Protein AF-A0A183VEW3-F1 (afdb_monomer)

InterPro domains:
  IPR001752 Kinesin motor domain [PF00225] (23-116)
  IPR001752 Kinesin motor domain [PS50067] (17-117)
  IPR001752 Kinesin motor domain [SM00129] (15-117)
  IPR027417 P-loop containing nucleoside triphosphate hydrolase [SSF52540] (13-116)
  IPR027640 Ki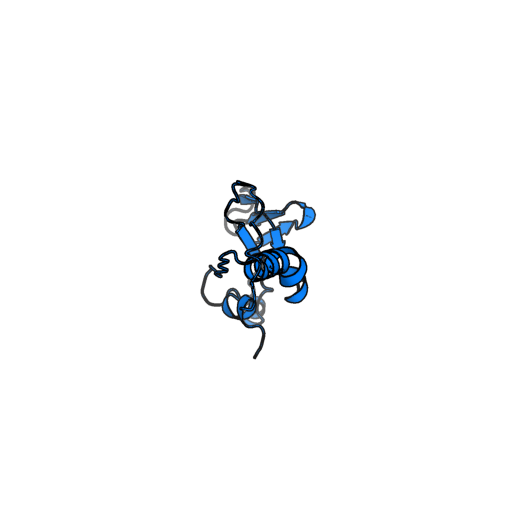nesin-like protein [PTHR47969] (13-116)
  IPR036961 Kinesin motor domain superfamily [G3DSA:3.40.850.10] (15-117)

Mean predicted aligned error: 7.25 Å

Structure (mmCIF, N/CA/C/O backbone):
data_AF-A0A183VEW3-F1
#
_entry.id   AF-A0A183VEW3-F1
#
loop_
_atom_site.group_PDB
_atom_site.id
_atom_site.type_symbol
_atom_site.label_atom_id
_atom_site.label_alt_id
_atom_site.label_comp_id
_atom_site.label_asym_id
_atom_site.label_entity_id
_atom_site.label_seq_id
_atom_site.pdbx_PDB_ins_code
_atom_site.Cartn_x
_atom_site.Cartn_y
_atom_site.Cartn_z
_atom_site.occupancy
_atom_site.B_iso_or_equiv
_atom_site.auth_seq_id
_atom_site.auth_comp_id
_atom_site.auth_asym_id
_atom_site.auth_atom_id
_atom_site.pdbx_PDB_model_num
ATOM 1 N N . MET A 1 1 ? 33.260 -0.569 -40.587 1.00 38.44 1 MET A N 1
ATOM 2 C CA . MET A 1 1 ? 32.282 0.394 -40.037 1.00 38.44 1 MET A CA 1
ATOM 3 C C . MET A 1 1 ? 30.983 -0.346 -39.791 1.00 38.44 1 MET A C 1
ATOM 5 O O . MET A 1 1 ? 30.262 -0.616 -40.739 1.00 38.44 1 MET A O 1
ATOM 9 N N . VAL A 1 2 ? 30.715 -0.744 -38.550 1.00 34.16 2 VAL A N 1
ATOM 10 C CA . VAL A 1 2 ? 29.377 -1.214 -38.170 1.00 34.16 2 VAL A CA 1
ATOM 11 C C . VAL A 1 2 ? 28.533 0.031 -37.930 1.00 34.16 2 VAL A C 1
ATOM 13 O O . VAL A 1 2 ? 28.765 0.765 -36.974 1.00 34.16 2 VAL A O 1
ATOM 16 N N . SER A 1 3 ? 27.626 0.315 -38.862 1.00 34.22 3 SER A N 1
ATOM 17 C CA . SER A 1 3 ? 26.633 1.374 -38.715 1.00 34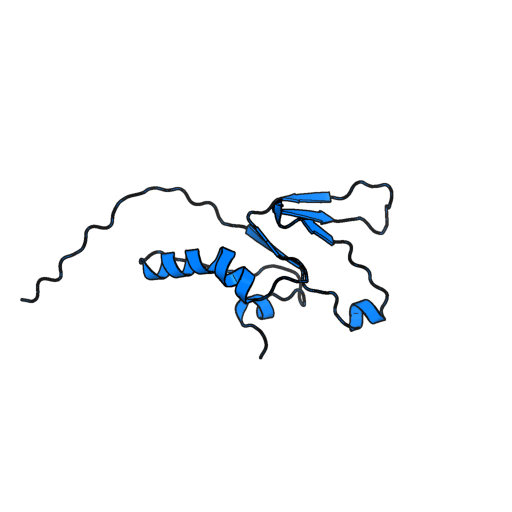.22 3 SER A CA 1
ATOM 18 C C . SER A 1 3 ? 25.605 0.904 -37.688 1.00 34.22 3 SER A C 1
ATOM 20 O O . SER A 1 3 ? 24.783 0.036 -37.977 1.00 34.22 3 SER A O 1
ATOM 22 N N . ALA A 1 4 ? 25.692 1.422 -36.464 1.00 38.06 4 ALA A N 1
ATOM 23 C CA . ALA A 1 4 ? 24.612 1.304 -35.501 1.00 38.06 4 ALA A CA 1
ATOM 24 C C . ALA A 1 4 ? 23.510 2.268 -35.949 1.00 38.06 4 ALA A C 1
ATOM 26 O O . ALA A 1 4 ? 23.664 3.486 -35.865 1.00 38.06 4 ALA A O 1
ATOM 27 N N . ALA A 1 5 ? 22.414 1.724 -36.473 1.00 43.94 5 ALA A N 1
ATOM 28 C CA . ALA A 1 5 ? 21.222 2.507 -36.740 1.00 43.94 5 ALA A CA 1
ATOM 29 C C . ALA A 1 5 ? 20.727 3.091 -35.410 1.00 43.94 5 ALA A C 1
ATOM 31 O O . ALA A 1 5 ? 20.207 2.371 -34.556 1.00 43.94 5 ALA A O 1
ATOM 32 N N . ILE A 1 6 ? 20.900 4.401 -35.230 1.00 51.06 6 ILE A N 1
ATOM 33 C CA . ILE A 1 6 ? 20.203 5.161 -34.197 1.00 51.06 6 ILE A CA 1
ATOM 34 C C . ILE A 1 6 ? 18.720 5.067 -34.561 1.00 51.06 6 ILE A C 1
ATOM 36 O O . ILE A 1 6 ? 18.244 5.761 -35.459 1.00 51.06 6 ILE A O 1
ATOM 40 N N . ARG A 1 7 ? 17.990 4.151 -33.915 1.00 47.19 7 ARG A N 1
ATOM 41 C CA . ARG A 1 7 ? 16.528 4.140 -33.976 1.00 47.19 7 ARG A CA 1
ATOM 42 C C . ARG A 1 7 ? 16.052 5.485 -33.437 1.00 47.19 7 ARG A C 1
ATOM 44 O O . ARG A 1 7 ? 16.287 5.806 -32.274 1.00 47.19 7 ARG A O 1
ATOM 51 N N . ALA A 1 8 ? 15.399 6.267 -34.290 1.00 50.91 8 ALA A N 1
ATOM 52 C CA . ALA A 1 8 ? 14.647 7.433 -33.862 1.00 50.91 8 ALA A CA 1
ATOM 53 C C . ALA A 1 8 ? 13.650 7.002 -32.770 1.00 50.91 8 ALA A C 1
ATOM 55 O O . ALA A 1 8 ? 12.875 6.067 -32.981 1.00 50.91 8 ALA A O 1
ATOM 56 N N . ARG A 1 9 ? 13.700 7.646 -31.595 1.00 55.78 9 ARG A N 1
ATOM 57 C CA . ARG A 1 9 ? 12.692 7.451 -30.541 1.00 55.78 9 ARG A CA 1
ATOM 58 C C . ARG A 1 9 ? 11.371 8.059 -31.021 1.00 55.78 9 ARG A C 1
ATOM 60 O O . ARG A 1 9 ? 11.376 9.238 -31.376 1.00 55.78 9 ARG A O 1
ATOM 67 N N . PRO A 1 10 ? 10.251 7.318 -31.022 1.00 50.72 10 PRO A N 1
ATOM 68 C CA . PRO A 1 10 ? 8.949 7.918 -31.254 1.00 50.72 10 PRO A CA 1
ATOM 69 C C . PRO A 1 10 ? 8.614 8.904 -30.131 1.00 50.72 10 PRO A C 1
ATOM 71 O O . PRO A 1 10 ? 8.829 8.634 -28.951 1.00 50.72 10 PRO A O 1
ATOM 74 N N . THR A 1 11 ? 8.088 10.051 -30.537 1.00 65.06 11 THR A N 1
ATOM 75 C CA . THR A 1 11 ? 7.569 11.145 -29.720 1.00 65.06 11 THR A CA 1
ATOM 76 C C . THR A 1 11 ? 6.158 10.838 -29.219 1.00 65.06 11 THR A C 1
ATOM 78 O O . THR A 1 11 ? 5.250 10.680 -30.032 1.00 65.06 11 THR A O 1
ATOM 81 N N . ALA A 1 12 ? 5.948 10.866 -27.905 1.00 50.31 12 ALA A N 1
ATOM 82 C CA . ALA A 1 12 ? 4.649 11.146 -27.299 1.00 50.31 12 ALA A CA 1
ATOM 83 C C . ALA A 1 12 ? 4.902 11.917 -26.001 1.00 50.31 12 ALA A C 1
ATOM 85 O O . ALA A 1 12 ? 5.452 11.378 -25.046 1.00 50.31 12 ALA A O 1
ATOM 86 N N . ASN A 1 13 ? 4.545 13.200 -25.985 1.00 51.59 13 ASN A N 1
ATOM 87 C CA . ASN A 1 13 ? 4.587 14.025 -24.782 1.00 51.59 13 ASN A CA 1
ATOM 88 C C . ASN A 1 13 ? 3.335 13.692 -23.953 1.00 51.59 13 ASN A C 1
ATOM 90 O O . ASN A 1 13 ? 2.393 14.478 -23.880 1.00 51.59 13 ASN A O 1
ATOM 94 N N . ASN A 1 14 ? 3.272 12.459 -23.452 1.00 62.12 14 ASN A N 1
ATOM 95 C CA . ASN A 1 14 ? 2.203 12.013 -22.576 1.00 62.12 14 ASN A CA 1
ATOM 96 C C . ASN A 1 14 ? 2.598 12.461 -21.168 1.00 62.12 14 ASN A C 1
ATOM 98 O O . ASN A 1 14 ? 3.527 11.913 -20.581 1.00 62.12 14 ASN A O 1
ATOM 102 N N . SER A 1 15 ? 1.977 13.527 -20.670 1.00 66.62 15 SER A N 1
ATOM 103 C CA . SER A 1 15 ? 2.222 13.991 -19.305 1.00 66.62 15 SER A CA 1
ATOM 104 C C . SER A 1 15 ? 1.724 12.928 -18.328 1.00 66.62 15 SER A C 1
ATOM 106 O O . SER A 1 15 ? 0.520 12.788 -18.127 1.00 66.62 15 SER A O 1
ATOM 108 N N . GLU A 1 16 ? 2.645 12.169 -17.744 1.00 77.75 16 GLU A N 1
ATOM 109 C CA . GLU A 1 16 ? 2.338 11.194 -16.700 1.00 77.75 16 GLU A CA 1
ATOM 110 C C . GLU A 1 16 ? 2.361 11.871 -15.327 1.00 77.75 16 GLU A C 1
ATOM 112 O O . GLU A 1 16 ? 3.299 12.591 -14.973 1.00 77.75 16 GLU A O 1
ATOM 117 N N . CYS A 1 17 ? 1.307 11.645 -14.545 1.00 87.38 17 CYS A N 1
ATOM 118 C CA . CYS A 1 17 ? 1.276 12.013 -13.136 1.00 87.38 17 CYS A CA 1
ATOM 119 C C . CYS A 1 17 ? 1.997 10.946 -12.305 1.00 87.38 17 CYS A C 1
ATOM 121 O O . CYS A 1 17 ? 2.057 9.775 -12.678 1.00 87.38 17 CYS A O 1
ATOM 123 N N . VAL A 1 18 ? 2.506 11.341 -11.136 1.00 93.50 18 VAL A N 1
ATOM 124 C CA . VAL A 1 18 ? 2.997 10.381 -10.141 1.00 93.50 18 VAL A CA 1
ATOM 125 C C . VAL A 1 18 ? 1.841 9.465 -9.736 1.00 93.50 18 VAL A C 1
ATOM 127 O O . VAL A 1 18 ? 0.850 9.955 -9.200 1.00 93.50 18 VAL A O 1
ATOM 130 N N . LYS A 1 19 ? 1.988 8.154 -9.964 1.00 95.12 19 LYS A N 1
ATOM 131 C CA . LYS A 1 19 ? 1.041 7.146 -9.474 1.00 95.12 19 LYS A CA 1
ATOM 132 C C . LYS A 1 19 ? 1.225 6.955 -7.967 1.00 95.12 19 LYS A C 1
ATOM 134 O O . LYS A 1 19 ? 2.336 6.690 -7.499 1.00 95.12 19 LYS A O 1
ATOM 139 N N . VAL A 1 20 ? 0.143 7.065 -7.208 1.00 97.31 20 VAL A N 1
ATOM 140 C CA . VAL A 1 20 ? 0.093 6.856 -5.761 1.00 97.31 20 VAL A CA 1
ATOM 141 C C . VAL A 1 20 ? -0.753 5.626 -5.476 1.00 97.31 20 VAL A C 1
ATOM 143 O O . VAL A 1 20 ? -1.953 5.604 -5.738 1.00 97.31 20 VAL A O 1
ATOM 146 N N . ILE A 1 21 ? -0.121 4.616 -4.883 1.00 97.56 21 ILE A N 1
ATOM 147 C CA . ILE A 1 21 ? -0.794 3.396 -4.441 1.00 97.56 21 ILE A CA 1
ATOM 148 C C . ILE A 1 21 ? -0.789 3.276 -2.921 1.00 97.56 21 ILE A C 1
ATOM 150 O O . ILE A 1 21 ? 0.132 3.751 -2.248 1.00 97.56 21 ILE A O 1
ATOM 154 N N . VAL A 1 22 ? -1.789 2.588 -2.372 1.00 98.44 22 VAL A N 1
ATOM 155 C CA . VAL A 1 22 ? -1.846 2.269 -0.938 1.00 98.44 22 VAL A CA 1
ATOM 156 C C . VAL A 1 22 ? -1.883 0.770 -0.735 1.00 98.44 22 VAL A C 1
ATOM 158 O O . VAL A 1 22 ? -2.734 0.085 -1.283 1.00 98.44 22 VAL A O 1
ATOM 161 N N . ARG A 1 23 ? -1.005 0.260 0.128 1.00 98.19 23 ARG A N 1
ATOM 162 C CA . ARG A 1 23 ? -1.044 -1.1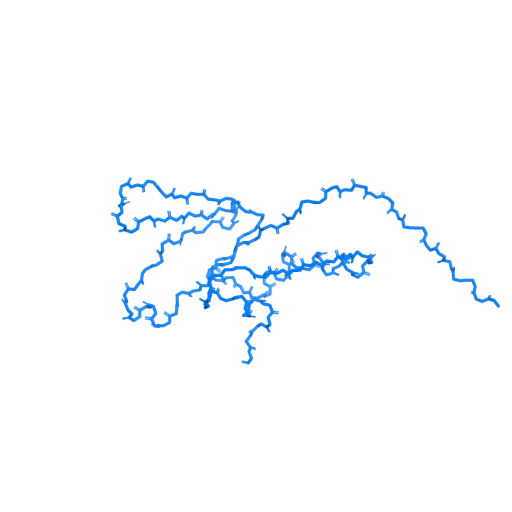28 0.582 1.00 98.19 23 ARG A CA 1
ATOM 163 C C . ARG A 1 23 ? -1.276 -1.193 2.083 1.00 98.19 23 ARG A C 1
ATOM 165 O O . ARG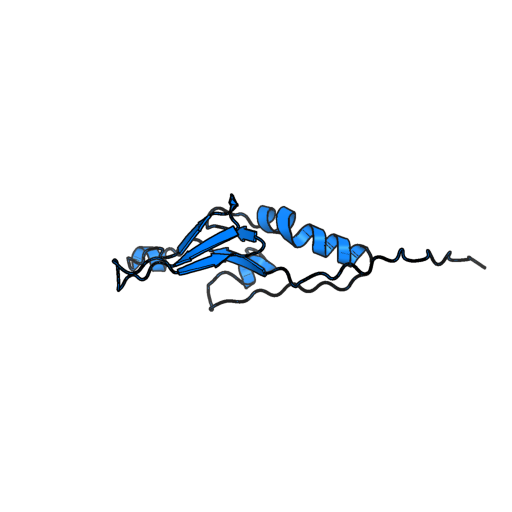 A 1 23 ? -0.518 -0.594 2.847 1.00 98.19 23 ARG A O 1
ATOM 172 N N . CYS A 1 24 ? -2.273 -1.957 2.511 1.00 98.00 24 CYS A N 1
ATOM 173 C CA . CYS A 1 24 ? -2.505 -2.245 3.920 1.00 98.00 24 CYS A CA 1
ATOM 174 C C . CYS A 1 24 ? -2.001 -3.650 4.260 1.00 98.00 24 CYS A C 1
ATOM 176 O O . CYS A 1 24 ? -2.387 -4.631 3.631 1.00 98.00 24 CYS A O 1
ATOM 178 N N . ARG A 1 25 ? -1.127 -3.761 5.267 1.00 96.81 25 ARG A N 1
ATOM 179 C CA . ARG A 1 25 ? -0.704 -5.067 5.786 1.00 96.81 25 ARG A CA 1
ATOM 180 C C . ARG A 1 25 ? -1.769 -5.646 6.726 1.00 96.81 25 ARG A C 1
ATOM 182 O O . ARG A 1 25 ? -2.456 -4.873 7.396 1.00 96.81 25 ARG A O 1
ATOM 189 N N . PRO A 1 26 ? -1.858 -6.978 6.869 1.00 96.19 26 PRO A N 1
ATOM 190 C CA . PRO A 1 26 ? -2.637 -7.570 7.950 1.00 96.19 26 PRO A CA 1
ATOM 191 C C . PRO A 1 26 ? -2.140 -7.087 9.320 1.00 96.19 26 PRO A C 1
ATOM 193 O O . PRO A 1 26 ? -0.963 -6.736 9.493 1.00 96.19 26 PRO A O 1
ATOM 196 N N . LEU A 1 27 ? -3.041 -7.099 10.305 1.00 96.75 27 LEU A N 1
ATOM 197 C CA . LEU A 1 27 ? -2.670 -6.915 11.706 1.00 96.75 27 LEU A CA 1
ATOM 198 C C . LEU A 1 27 ? -1.659 -7.993 12.114 1.00 96.75 27 LEU A C 1
ATOM 200 O O . LEU A 1 27 ? -1.775 -9.163 11.752 1.00 96.75 27 LEU A O 1
ATOM 204 N N . SER A 1 28 ? -0.648 -7.579 12.863 1.00 95.75 28 SER A N 1
ATOM 205 C CA . SER A 1 28 ? 0.362 -8.460 13.435 1.00 95.75 28 SER A CA 1
ATOM 206 C C . SER A 1 28 ? -0.212 -9.241 14.614 1.00 95.75 28 SER A C 1
ATOM 208 O O . SER A 1 28 ? -1.168 -8.813 15.262 1.00 95.75 28 SER A O 1
ATOM 210 N N . GLN A 1 29 ? 0.427 -10.361 14.954 1.00 96.50 29 GLN A N 1
ATOM 211 C CA . GLN A 1 29 ? 0.007 -11.174 16.094 1.00 96.50 29 GLN A CA 1
ATOM 212 C C . GLN A 1 29 ? 0.015 -10.378 17.408 1.00 96.50 29 GLN A C 1
ATOM 214 O O . GLN A 1 29 ? -0.882 -10.545 18.229 1.00 96.50 29 GLN A O 1
ATOM 219 N N . THR A 1 30 ? 0.990 -9.484 17.588 1.00 97.12 30 THR A N 1
ATOM 220 C CA . THR A 1 30 ? 1.075 -8.600 18.758 1.00 97.12 30 THR A CA 1
ATOM 221 C C . THR A 1 30 ? -0.092 -7.618 18.811 1.00 97.12 30 THR A C 1
ATOM 223 O O . THR A 1 30 ? -0.644 -7.387 19.885 1.00 97.12 30 THR A O 1
ATOM 226 N N . GLU A 1 31 ? -0.500 -7.057 17.668 1.00 97.50 31 GLU A N 1
ATOM 227 C CA . GLU A 1 31 ? -1.639 -6.134 17.614 1.00 97.50 31 GLU A CA 1
ATOM 228 C C . GLU A 1 31 ? -2.954 -6.843 17.945 1.00 97.50 31 GLU A C 1
ATOM 230 O O . GLU A 1 31 ? -3.742 -6.332 18.740 1.00 97.50 31 GLU A O 1
ATOM 235 N N . ILE A 1 32 ? -3.144 -8.049 17.402 1.00 97.06 32 ILE A N 1
ATOM 236 C CA . ILE A 1 32 ? -4.306 -8.899 17.689 1.00 97.06 32 ILE A CA 1
ATOM 237 C C . ILE A 1 32 ? -4.331 -9.286 19.173 1.00 97.06 32 ILE A C 1
ATOM 239 O O . ILE A 1 32 ? -5.356 -9.129 19.832 1.00 97.06 32 ILE A O 1
ATOM 243 N N . ALA A 1 33 ? -3.200 -9.737 19.726 1.00 97.69 33 ALA A N 1
ATOM 244 C CA . ALA A 1 33 ? -3.084 -10.106 21.139 1.00 97.69 33 ALA A CA 1
ATOM 245 C C . ALA A 1 33 ? -3.319 -8.917 22.088 1.00 97.69 33 ALA A C 1
ATOM 247 O O . ALA A 1 33 ? -3.792 -9.109 23.205 1.00 97.69 33 ALA A O 1
ATOM 248 N N . SER A 1 34 ? -3.032 -7.694 21.633 1.00 97.44 34 SER A N 1
ATOM 249 C CA . SER A 1 34 ? -3.301 -6.454 22.377 1.00 97.44 34 SER A CA 1
ATOM 250 C C . SER A 1 34 ? -4.747 -5.960 22.229 1.00 97.44 34 SER A C 1
ATOM 252 O O . SER A 1 34 ? -5.093 -4.919 22.783 1.00 97.44 34 SER A O 1
ATOM 254 N N . GLY A 1 35 ? -5.595 -6.670 21.477 1.00 96.50 35 GLY A N 1
ATOM 255 C CA . GLY A 1 35 ? -6.997 -6.312 21.266 1.00 96.50 35 GLY A CA 1
ATOM 256 C C . GLY A 1 35 ? -7.226 -5.161 20.282 1.00 96.50 35 GLY A C 1
ATOM 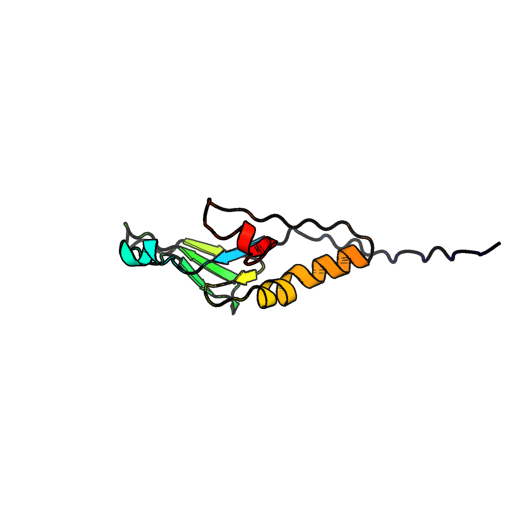257 O O . GLY A 1 35 ? -8.319 -4.594 20.266 1.00 96.50 35 GLY A O 1
ATOM 258 N N . TYR A 1 36 ? -6.235 -4.794 19.460 1.00 96.50 36 TYR A N 1
ATOM 259 C CA . TYR A 1 36 ? -6.434 -3.770 18.433 1.00 96.50 36 TYR A CA 1
ATOM 260 C C . TYR A 1 36 ? -7.323 -4.281 17.296 1.00 96.50 36 TYR A C 1
ATOM 262 O O . TYR A 1 36 ? -7.275 -5.447 16.907 1.00 96.50 36 TYR A O 1
ATOM 270 N N . GLN A 1 37 ? -8.112 -3.370 16.729 1.00 93.94 37 GLN A N 1
ATOM 271 C CA . GLN A 1 37 ? -9.004 -3.636 15.603 1.00 93.94 37 GLN A CA 1
ATOM 272 C C . GLN A 1 37 ? -8.595 -2.807 14.386 1.00 93.94 37 GLN A C 1
ATOM 274 O O . GLN A 1 37 ? -8.051 -1.709 14.524 1.00 93.94 37 GLN A O 1
ATOM 279 N N . SER A 1 38 ? -8.877 -3.319 13.184 1.00 95.62 38 SER A N 1
ATOM 280 C CA . SER A 1 38 ? -8.669 -2.541 11.963 1.00 95.62 38 SER A CA 1
ATOM 281 C C . SER A 1 38 ? -9.673 -1.393 11.901 1.00 95.62 38 SER A C 1
ATOM 283 O O . SER A 1 38 ? -10.882 -1.607 11.981 1.00 95.62 38 SER A O 1
ATOM 285 N N . ILE A 1 39 ? -9.161 -0.181 11.706 1.00 96.94 39 ILE A N 1
ATOM 286 C CA . ILE A 1 39 ? -9.967 1.011 11.413 1.00 96.94 39 ILE A CA 1
ATOM 287 C C . ILE A 1 39 ? -10.008 1.338 9.915 1.00 96.94 39 ILE A C 1
ATOM 289 O O . ILE A 1 39 ? -10.634 2.320 9.520 1.00 96.94 39 ILE A O 1
ATOM 293 N N . VAL A 1 40 ? -9.311 0.543 9.098 1.00 97.88 40 VAL A N 1
ATOM 294 C CA . VAL A 1 40 ? -9.160 0.745 7.658 1.00 97.88 40 VAL A CA 1
ATOM 295 C C . VAL A 1 40 ? -10.133 -0.176 6.933 1.00 97.88 40 VAL A C 1
ATOM 297 O O . VAL A 1 40 ? -10.070 -1.396 7.099 1.00 97.88 40 VAL A O 1
ATOM 300 N N . ALA A 1 41 ? -11.013 0.404 6.124 1.00 97.31 41 ALA A N 1
ATOM 301 C CA . ALA A 1 41 ? -11.803 -0.311 5.130 1.00 97.31 41 ALA A CA 1
ATOM 302 C C . ALA A 1 41 ? -11.275 0.040 3.735 1.00 97.31 41 ALA A C 1
ATOM 304 O O . ALA A 1 41 ? -10.965 1.196 3.454 1.00 97.31 41 ALA A O 1
ATOM 305 N N . MET A 1 42 ? -11.137 -0.963 2.873 1.00 98.25 42 MET A N 1
ATOM 306 C CA . MET A 1 42 ? -10.577 -0.802 1.532 1.00 98.25 42 MET A CA 1
ATOM 307 C C . MET A 1 42 ? -11.542 -1.374 0.507 1.00 98.25 42 MET A C 1
ATOM 309 O O . MET A 1 42 ? -12.118 -2.439 0.722 1.00 98.25 42 MET A O 1
ATOM 313 N N . TYR A 1 43 ? -11.691 -0.669 -0.609 1.00 97.94 43 TYR A N 1
ATOM 314 C CA . TYR A 1 43 ? -12.519 -1.080 -1.737 1.00 97.94 43 TYR A CA 1
ATOM 315 C C . TYR A 1 43 ? -11.675 -1.051 -3.019 1.00 97.94 43 TYR A C 1
ATOM 317 O O . TYR A 1 43 ? -11.674 -0.023 -3.705 1.00 97.94 43 TYR A O 1
ATOM 325 N N . PRO A 1 44 ? -10.923 -2.134 -3.313 1.00 96.62 44 PRO A N 1
ATOM 326 C CA . PRO A 1 44 ? -9.986 -2.196 -4.437 1.00 96.62 44 PRO A CA 1
ATOM 327 C C . PRO A 1 44 ? -10.605 -1.798 -5.776 1.00 96.62 44 PRO A C 1
ATOM 329 O O . PRO A 1 44 ? -10.075 -0.911 -6.437 1.00 96.62 44 PRO A O 1
ATOM 332 N N . ASP A 1 45 ? -11.801 -2.309 -6.081 1.00 96.12 45 ASP A N 1
ATOM 333 C CA . ASP A 1 45 ? -12.545 -2.004 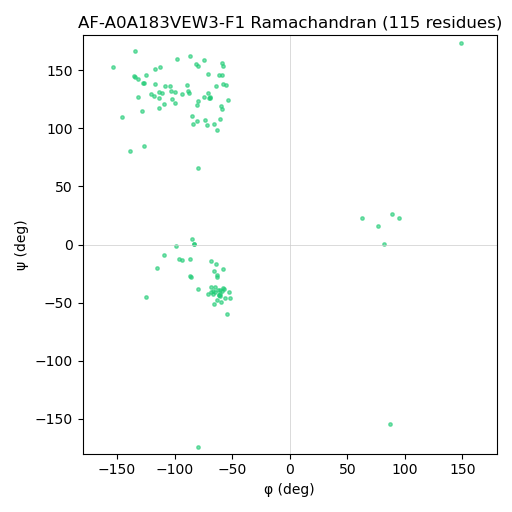-7.316 1.00 96.12 45 ASP A CA 1
ATOM 334 C C . ASP A 1 45 ? -12.835 -0.506 -7.522 1.00 96.12 45 ASP A C 1
ATOM 336 O O . ASP A 1 45 ? -13.135 -0.068 -8.631 1.00 96.12 45 ASP A O 1
ATOM 340 N N . ARG A 1 46 ? -12.792 0.289 -6.444 1.00 96.75 46 ARG A N 1
ATOM 341 C CA . ARG A 1 46 ? -13.044 1.737 -6.460 1.00 96.75 46 ARG A CA 1
ATOM 342 C C . ARG A 1 46 ? -11.782 2.569 -6.222 1.00 96.75 46 ARG A C 1
ATOM 344 O O . ARG A 1 46 ? -11.863 3.792 -6.294 1.00 96.75 46 ARG A O 1
ATOM 351 N N . GLY A 1 47 ? -10.658 1.948 -5.858 1.00 97.50 47 GLY A N 1
ATOM 352 C CA . GLY A 1 47 ? -9.458 2.656 -5.401 1.00 97.50 47 GLY A CA 1
ATOM 353 C C . GLY A 1 47 ? -9.667 3.469 -4.114 1.00 97.50 47 GLY A C 1
ATOM 354 O O . GLY A 1 47 ? -8.932 4.424 -3.871 1.00 97.50 47 GLY A O 1
ATOM 355 N N . VAL A 1 48 ? -10.677 3.131 -3.296 1.00 98.56 48 VAL A N 1
ATOM 356 C CA . VAL A 1 48 ? -11.076 3.914 -2.109 1.00 98.56 48 VAL A CA 1
ATOM 357 C C . VAL A 1 48 ? -10.598 3.287 -0.798 1.00 98.56 48 VAL A C 1
ATOM 359 O O . VAL A 1 48 ? -10.847 2.107 -0.535 1.00 98.56 48 VAL A O 1
ATOM 362 N N . VAL A 1 49 ? -9.999 4.110 0.065 1.00 98.56 49 VAL A N 1
ATOM 363 C CA . VAL A 1 49 ? -9.672 3.791 1.464 1.00 98.56 49 VAL A CA 1
ATOM 364 C C . VAL A 1 49 ? -10.512 4.654 2.399 1.00 98.56 49 VAL A C 1
ATOM 366 O O . VAL A 1 49 ? -10.470 5.881 2.323 1.00 98.56 49 VAL A O 1
ATOM 369 N N . GLU A 1 50 ? -11.225 4.015 3.320 1.00 98.38 50 GLU A N 1
ATOM 370 C CA . GLU A 1 50 ? -11.999 4.670 4.373 1.00 98.38 50 GLU A CA 1
ATOM 371 C C . GLU A 1 50 ? -11.368 4.422 5.748 1.00 98.38 50 GLU A C 1
ATOM 373 O O . GLU A 1 50 ? -11.081 3.284 6.125 1.00 98.38 50 GLU A O 1
ATOM 378 N N . LEU A 1 51 ? -11.178 5.493 6.522 1.00 98.06 51 LEU A N 1
ATOM 379 C CA . LEU A 1 51 ? -10.666 5.449 7.891 1.00 98.06 51 LEU A CA 1
ATOM 380 C C . LEU A 1 51 ? -11.775 5.787 8.886 1.00 98.06 51 LEU A C 1
ATOM 382 O O . LEU A 1 51 ? -12.334 6.886 8.855 1.00 98.06 51 LEU A O 1
ATOM 386 N N . LYS A 1 52 ? -12.059 4.858 9.801 1.00 97.38 52 LYS A N 1
ATOM 387 C CA . LYS A 1 52 ? -13.018 5.055 10.897 1.00 97.38 52 LYS A CA 1
ATOM 388 C C . LYS A 1 52 ? -1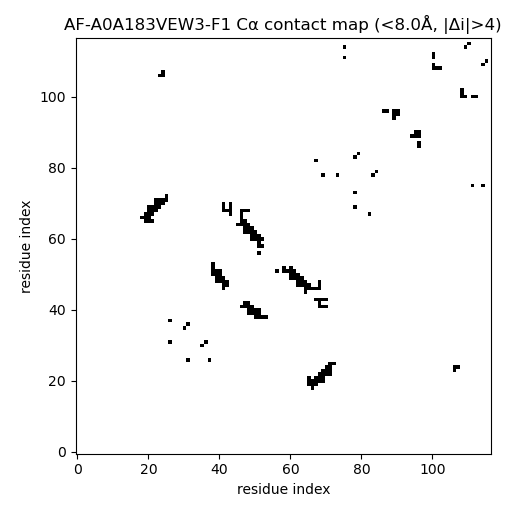2.325 5.648 12.119 1.00 97.38 52 LYS A C 1
ATOM 390 O O . LYS A 1 52 ? -11.241 5.207 12.495 1.00 97.38 52 LYS A O 1
ATOM 395 N N . ASN A 1 53 ? -12.959 6.617 12.774 1.00 96.38 53 ASN A N 1
ATOM 396 C CA . ASN A 1 53 ? -12.466 7.150 14.039 1.00 96.38 53 ASN A CA 1
ATOM 397 C C . ASN A 1 53 ? -12.964 6.272 15.205 1.00 96.38 53 ASN A C 1
ATOM 399 O O . ASN A 1 53 ? -14.150 6.318 15.527 1.00 96.38 53 ASN A O 1
ATOM 403 N N . PRO A 1 54 ? -12.096 5.506 15.893 1.00 93.88 54 PRO A N 1
ATOM 404 C CA . PRO A 1 54 ? -12.537 4.627 16.978 1.00 93.88 54 PRO A CA 1
ATOM 405 C C . PRO A 1 54 ? -13.034 5.393 18.215 1.00 93.88 54 PRO A C 1
ATOM 407 O O . PRO A 1 54 ? -13.651 4.795 19.090 1.00 93.88 54 PRO A O 1
ATOM 410 N N . LYS A 1 55 ? -12.766 6.705 18.311 1.00 94.75 55 LYS A N 1
ATOM 411 C CA . LYS A 1 55 ? -13.201 7.560 19.428 1.00 94.75 55 LYS A CA 1
ATOM 412 C C . LYS A 1 55 ? -14.499 8.320 19.146 1.00 94.75 55 LYS A C 1
ATOM 414 O O . LYS A 1 55 ? -15.063 8.885 20.076 1.00 94.75 55 LYS A O 1
ATOM 419 N N . ALA A 1 56 ? -14.955 8.356 17.895 1.00 94.38 56 ALA A N 1
ATOM 420 C CA . ALA A 1 56 ? -16.152 9.080 17.477 1.00 94.38 56 ALA A CA 1
ATOM 421 C C . ALA A 1 56 ? -16.944 8.219 16.486 1.00 94.38 56 ALA A C 1
ATOM 423 O O . ALA A 1 56 ? -16.833 8.380 15.276 1.00 94.38 56 ALA A O 1
ATOM 424 N N . LEU A 1 57 ? -17.723 7.270 17.014 1.00 89.12 57 LEU A N 1
ATOM 425 C CA . LEU A 1 57 ? -18.432 6.264 16.210 1.00 89.12 57 LEU A CA 1
ATOM 426 C C . LEU A 1 57 ? -19.522 6.853 15.302 1.00 89.12 57 LEU A C 1
ATOM 428 O O . LEU A 1 57 ? -19.890 6.227 14.314 1.00 89.12 57 LEU A O 1
ATOM 432 N N . GLU A 1 58 ? -20.025 8.040 15.637 1.00 94.19 58 GLU A N 1
ATOM 433 C CA . GLU A 1 58 ? -21.017 8.771 14.840 1.00 94.19 58 GLU A CA 1
ATOM 434 C C . GLU A 1 58 ? -20.375 9.647 13.750 1.00 94.19 58 GLU A C 1
ATOM 436 O O . GLU A 1 58 ? -21.073 10.122 12.855 1.00 94.19 58 GLU A O 1
ATOM 441 N N . GLU A 1 59 ? -19.052 9.864 13.794 1.00 96.19 59 GLU A N 1
ATOM 442 C CA . GLU A 1 59 ? -18.341 10.602 12.746 1.00 96.19 59 GLU A CA 1
ATOM 443 C C . GLU A 1 59 ? -18.295 9.747 11.467 1.00 96.19 59 GLU A C 1
ATOM 445 O O . GLU A 1 59 ? -17.897 8.576 11.523 1.00 96.19 59 GLU A O 1
ATOM 450 N N . PRO A 1 60 ? -18.666 10.301 10.297 1.00 96.12 60 PRO A N 1
ATOM 451 C CA . PRO A 1 60 ? -18.539 9.573 9.046 1.00 96.12 60 PRO A CA 1
ATOM 452 C C . PRO A 1 60 ? -17.065 9.217 8.771 1.00 96.12 60 PRO A C 1
ATOM 454 O O . PRO A 1 60 ? -16.166 9.997 9.103 1.00 96.12 60 PRO A O 1
ATOM 457 N N . PRO A 1 61 ? -16.782 8.062 8.140 1.00 97.31 61 PRO A N 1
ATOM 458 C CA . PRO A 1 61 ? -15.416 7.684 7.798 1.00 97.31 61 PRO A CA 1
ATOM 459 C C . PRO A 1 61 ? -14.745 8.712 6.882 1.00 97.31 61 PRO A C 1
ATOM 461 O O . PRO A 1 61 ? -15.374 9.285 5.990 1.00 97.31 61 PRO A O 1
ATOM 464 N N . LYS A 1 62 ? -13.435 8.903 7.049 1.00 98.19 62 LYS A N 1
ATOM 465 C CA . LYS A 1 62 ? -12.636 9.725 6.130 1.00 98.19 62 LYS A CA 1
ATOM 466 C C . LYS A 1 62 ? -12.282 8.902 4.901 1.00 98.19 62 LYS A C 1
ATOM 468 O O . LYS A 1 62 ? -11.621 7.878 5.046 1.00 98.19 62 LYS A O 1
ATOM 473 N N . SER A 1 63 ? -12.705 9.355 3.725 1.00 98.25 63 SER A N 1
ATOM 474 C CA . SER A 1 63 ? -12.516 8.652 2.454 1.00 98.25 63 SER A CA 1
ATOM 475 C C . SER A 1 63 ? -11.403 9.283 1.617 1.00 98.25 63 SER A C 1
ATOM 477 O O . SER A 1 63 ? -11.344 10.504 1.479 1.00 98.25 63 SER A O 1
ATOM 479 N N . PHE A 1 64 ? -10.557 8.444 1.024 1.00 98.62 64 PHE A N 1
ATOM 480 C CA . PHE A 1 64 ? -9.451 8.827 0.144 1.00 98.62 64 PHE A CA 1
ATOM 481 C C . PHE A 1 64 ? -9.446 7.939 -1.102 1.00 98.62 64 PHE A C 1
ATOM 483 O O . PHE A 1 64 ? -9.722 6.745 -0.992 1.00 98.62 64 PHE A O 1
ATOM 490 N N . THR A 1 65 ? -9.093 8.502 -2.258 1.00 98.44 65 THR A N 1
ATOM 491 C CA . THR A 1 65 ? -9.010 7.779 -3.536 1.00 98.44 65 THR A CA 1
ATOM 492 C C . THR A 1 65 ? -7.575 7.785 -4.051 1.00 98.44 65 THR A C 1
ATOM 494 O O . THR A 1 65 ? -6.899 8.812 -3.972 1.00 98.44 65 THR A O 1
ATOM 497 N N . PHE A 1 66 ? -7.125 6.648 -4.574 1.00 98.19 66 PHE A N 1
ATOM 498 C CA . PHE A 1 66 ? -5.769 6.418 -5.075 1.00 98.19 66 PHE A CA 1
ATOM 499 C C . PHE A 1 66 ? -5.803 5.712 -6.434 1.00 98.19 66 PHE A C 1
ATOM 501 O O . PHE A 1 66 ? -6.845 5.181 -6.819 1.00 98.19 66 PHE A O 1
ATOM 508 N N . ASP A 1 67 ? -4.669 5.676 -7.139 1.00 97.00 67 ASP A N 1
ATOM 509 C CA . ASP A 1 67 ? -4.573 5.030 -8.456 1.00 97.00 67 ASP A CA 1
ATOM 510 C C . ASP A 1 67 ? -4.793 3.513 -8.370 1.00 97.00 67 ASP A C 1
ATOM 512 O O . ASP A 1 67 ? -5.414 2.920 -9.247 1.00 97.00 67 ASP A O 1
ATOM 516 N N . ALA A 1 68 ? -4.309 2.891 -7.292 1.00 97.12 68 ALA A N 1
ATOM 517 C CA . ALA A 1 68 ? -4.603 1.507 -6.940 1.00 97.12 68 ALA A CA 1
ATOM 518 C C . ALA A 1 68 ? -4.465 1.304 -5.430 1.00 97.12 68 ALA A C 1
ATOM 520 O O . ALA A 1 68 ? -3.693 1.996 -4.751 1.00 97.12 68 ALA A O 1
ATOM 521 N N . ILE A 1 69 ? -5.199 0.333 -4.891 1.00 98.38 69 ILE A N 1
ATOM 522 C CA . ILE A 1 69 ? -5.097 -0.032 -3.483 1.00 98.38 69 ILE A CA 1
ATOM 523 C C . ILE A 1 69 ? -5.047 -1.548 -3.314 1.00 98.38 69 ILE A C 1
ATOM 525 O O . ILE A 1 69 ? -5.717 -2.287 -4.026 1.00 98.38 69 ILE A O 1
ATOM 529 N N . TYR A 1 70 ? -4.288 -1.986 -2.320 1.00 98.12 70 TYR A N 1
ATOM 530 C CA . TYR A 1 70 ? -3.991 -3.384 -2.054 1.00 98.12 70 TYR A CA 1
ATOM 531 C C . TYR A 1 70 ? -4.299 -3.691 -0.596 1.00 98.12 70 TYR A C 1
ATOM 533 O O . TYR A 1 70 ? -3.695 -3.124 0.321 1.00 98.12 70 TYR A O 1
ATOM 541 N N . ASP A 1 71 ? -5.281 -4.554 -0.385 1.00 97.12 71 ASP A N 1
ATOM 542 C CA . ASP A 1 71 ? -5.756 -4.932 0.937 1.00 97.12 71 ASP A CA 1
ATOM 543 C C . ASP A 1 71 ? -4.851 -5.982 1.608 1.00 97.12 71 ASP A C 1
ATOM 545 O O . ASP A 1 71 ? -3.799 -6.381 1.102 1.00 97.12 71 ASP A O 1
ATOM 549 N N . VAL A 1 72 ? -5.290 -6.462 2.771 1.00 96.31 72 VAL A N 1
ATOM 550 C CA . VAL A 1 72 ? -4.561 -7.455 3.571 1.00 96.31 72 VAL A CA 1
ATOM 551 C C . VAL A 1 72 ? -4.407 -8.818 2.884 1.00 96.31 72 VAL A C 1
ATOM 553 O O . VAL A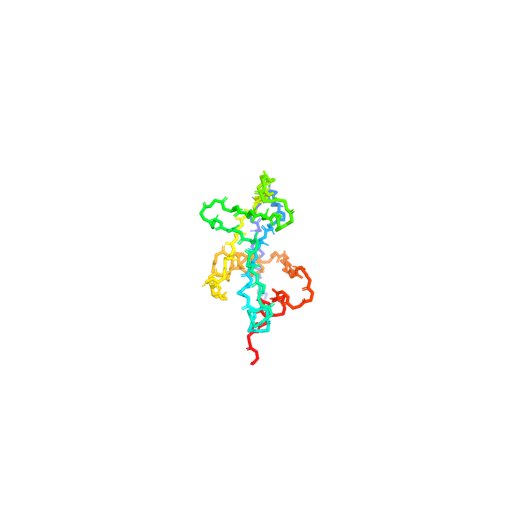 1 72 ? -3.575 -9.615 3.320 1.00 96.31 72 VAL A O 1
ATOM 556 N N . ASN A 1 73 ? -5.194 -9.092 1.839 1.00 96.06 73 ASN A N 1
ATOM 557 C CA . ASN A 1 73 ? -5.175 -10.343 1.082 1.00 96.06 73 ASN A CA 1
ATOM 558 C C . ASN A 1 73 ? -4.264 -10.263 -0.151 1.00 96.06 73 ASN A C 1
ATOM 560 O O . ASN A 1 73 ? -3.927 -11.296 -0.733 1.00 96.06 73 ASN A O 1
ATOM 564 N N . SER A 1 74 ? -3.842 -9.052 -0.523 1.00 96.12 74 SER A N 1
ATOM 565 C CA . SER A 1 74 ? -3.028 -8.789 -1.707 1.00 96.12 74 SER A CA 1
ATOM 566 C C . SER A 1 74 ? -1.597 -9.317 -1.548 1.00 96.12 74 SER A C 1
ATOM 568 O O . SER A 1 74 ? -0.862 -8.989 -0.600 1.00 96.12 74 SER A O 1
ATOM 570 N N . LYS A 1 75 ? -1.164 -10.132 -2.506 1.00 95.81 75 LYS A N 1
ATOM 571 C CA . LYS A 1 75 ? 0.161 -10.761 -2.540 1.00 95.81 75 LYS A CA 1
ATOM 572 C C . LYS A 1 75 ? 1.184 -9.835 -3.193 1.00 95.81 75 LYS A C 1
ATOM 574 O O . LYS A 1 75 ? 0.847 -8.913 -3.918 1.00 95.81 75 LYS A O 1
ATOM 579 N N . GLN A 1 76 ? 2.470 -10.114 -2.961 1.00 94.88 76 GLN A N 1
ATOM 580 C CA . GLN A 1 76 ? 3.572 -9.401 -3.631 1.00 94.88 76 GLN A CA 1
ATOM 581 C C . GLN A 1 76 ? 3.427 -9.399 -5.157 1.00 94.88 76 GLN A C 1
ATOM 583 O O . GLN A 1 76 ? 3.717 -8.391 -5.791 1.00 94.88 76 GLN A O 1
ATOM 588 N N . ILE A 1 77 ? 3.012 -10.536 -5.723 1.00 96.38 77 ILE A N 1
ATOM 589 C CA . ILE A 1 77 ? 2.914 -10.704 -7.170 1.00 96.38 77 ILE A CA 1
ATOM 590 C C . ILE A 1 77 ? 1.805 -9.838 -7.770 1.00 96.38 77 ILE A C 1
ATOM 592 O O . ILE A 1 77 ? 2.034 -9.237 -8.809 1.00 96.38 77 ILE A O 1
ATOM 596 N N . ASP A 1 78 ? 0.682 -9.680 -7.064 1.00 95.69 78 ASP A N 1
ATOM 597 C CA . ASP A 1 78 ? -0.449 -8.859 -7.507 1.00 95.69 78 ASP A CA 1
ATOM 598 C C . ASP A 1 78 ? 0.001 -7.397 -7.699 1.00 95.69 78 ASP A C 1
ATOM 600 O O . ASP A 1 78 ? -0.144 -6.829 -8.776 1.00 95.69 78 ASP A O 1
ATOM 604 N N . LEU A 1 79 ? 0.698 -6.823 -6.705 1.00 94.94 79 LEU A N 1
ATOM 605 C CA . LEU A 1 79 ? 1.253 -5.462 -6.792 1.00 94.94 79 LEU A CA 1
ATOM 606 C C . LEU A 1 79 ? 2.266 -5.302 -7.933 1.00 94.94 79 LEU A C 1
ATOM 608 O O . LEU A 1 79 ? 2.338 -4.251 -8.578 1.00 94.94 79 LEU A O 1
ATOM 612 N N . TYR A 1 80 ? 3.099 -6.325 -8.137 1.00 96.31 80 TYR A N 1
ATOM 613 C CA . TYR A 1 80 ? 4.097 -6.299 -9.196 1.00 96.31 80 TYR A CA 1
ATOM 614 C C . TYR A 1 80 ? 3.432 -6.297 -10.568 1.00 96.31 80 TYR A C 1
ATOM 616 O O . TYR A 1 80 ? 3.732 -5.420 -11.375 1.00 96.31 80 TYR A O 1
ATOM 624 N N . ASP A 1 81 ? 2.518 -7.233 -10.809 1.00 96.88 81 ASP A N 1
ATOM 625 C CA . ASP A 1 81 ? 1.867 -7.406 -12.103 1.00 96.88 81 ASP A CA 1
ATOM 626 C C . ASP A 1 81 ? 0.958 -6.229 -12.460 1.00 96.88 81 ASP A C 1
ATOM 628 O O . ASP A 1 81 ? 0.975 -5.789 -13.609 1.00 96.88 81 ASP A O 1
ATOM 632 N N . GLU A 1 82 ? 0.225 -5.687 -11.486 1.00 94.56 82 GLU A N 1
ATOM 633 C CA . GLU A 1 82 ? -0.774 -4.639 -11.718 1.00 94.56 82 GLU A CA 1
ATOM 634 C C . GLU A 1 82 ? -0.201 -3.214 -11.701 1.00 94.56 82 GLU A C 1
ATOM 636 O O . GLU A 1 82 ? -0.768 -2.322 -12.328 1.00 94.56 82 GLU A O 1
ATOM 641 N N . THR A 1 83 ? 0.900 -2.944 -10.985 1.00 92.25 83 THR A N 1
ATOM 642 C CA . THR A 1 83 ? 1.448 -1.573 -10.870 1.00 92.25 83 THR A CA 1
ATOM 643 C C . THR A 1 83 ? 2.909 -1.453 -11.279 1.00 92.25 83 THR A C 1
ATOM 645 O O . THR A 1 83 ? 3.273 -0.494 -11.961 1.00 92.25 83 THR A O 1
ATOM 648 N N . PHE A 1 84 ? 3.779 -2.367 -10.848 1.00 95.19 84 PHE A N 1
ATOM 649 C CA . PHE A 1 84 ? 5.224 -2.159 -11.014 1.00 95.19 84 PHE A CA 1
ATOM 650 C C . PHE A 1 84 ? 5.757 -2.624 -12.369 1.00 95.19 84 PHE A C 1
ATOM 652 O O . PHE A 1 84 ? 6.730 -2.051 -12.861 1.00 95.19 84 PHE A O 1
ATOM 659 N N . ARG A 1 85 ? 5.120 -3.621 -12.987 1.00 96.31 85 ARG A N 1
ATOM 660 C CA . ARG A 1 85 ? 5.523 -4.200 -14.273 1.00 96.31 85 ARG A CA 1
ATOM 661 C C . ARG A 1 85 ? 5.602 -3.145 -15.375 1.00 96.31 85 ARG A C 1
ATOM 663 O O . ARG A 1 85 ? 6.625 -3.061 -16.043 1.00 96.31 85 ARG A O 1
ATOM 670 N N . GLU A 1 86 ? 4.597 -2.275 -15.485 1.00 92.75 86 GLU A N 1
ATOM 671 C CA . GLU A 1 86 ? 4.591 -1.182 -16.471 1.00 92.75 86 GLU A CA 1
ATOM 672 C C . GLU A 1 86 ? 5.787 -0.232 -16.305 1.00 92.75 86 GLU A C 1
ATOM 674 O O . GLU A 1 86 ? 6.397 0.196 -17.285 1.00 92.75 86 GLU A O 1
ATOM 679 N N . LEU A 1 87 ? 6.160 0.085 -15.060 1.00 93.88 87 LEU A N 1
ATOM 680 C CA . LEU A 1 87 ? 7.315 0.939 -14.793 1.00 93.88 87 LEU A CA 1
ATOM 681 C C . LEU A 1 87 ? 8.626 0.235 -15.160 1.00 93.88 87 LEU A C 1
ATOM 683 O O . LEU A 1 87 ? 9.515 0.863 -15.734 1.00 93.88 87 LEU A O 1
ATOM 687 N N . VAL A 1 88 ? 8.749 -1.058 -14.849 1.00 96.06 88 VAL A N 1
ATOM 688 C CA . VAL A 1 88 ? 9.914 -1.867 -15.240 1.00 96.06 88 VAL A CA 1
ATOM 689 C C . VAL A 1 88 ? 10.045 -1.905 -16.763 1.00 96.06 88 VAL A C 1
ATOM 691 O O . VAL A 1 88 ? 11.134 -1.660 -17.281 1.00 96.06 88 VAL A O 1
ATOM 694 N N . ASP A 1 89 ? 8.944 -2.113 -17.483 1.00 95.31 89 ASP A N 1
ATOM 695 C CA . ASP A 1 89 ? 8.924 -2.089 -18.947 1.00 95.31 89 ASP A CA 1
ATOM 696 C C . ASP A 1 89 ? 9.319 -0.708 -19.497 1.00 95.31 89 ASP A C 1
ATOM 698 O O . ASP A 1 89 ? 10.080 -0.611 -20.464 1.00 95.31 89 ASP A O 1
ATOM 702 N N . SER A 1 90 ? 8.875 0.380 -18.862 1.00 93.62 90 SER A N 1
ATOM 703 C CA . SER A 1 90 ? 9.293 1.745 -19.211 1.00 93.62 90 SER A CA 1
ATOM 704 C C . SER A 1 90 ? 10.806 1.942 -19.032 1.00 93.62 90 SER A C 1
ATOM 706 O O . SER A 1 90 ? 11.490 2.449 -19.928 1.00 93.62 90 SER A O 1
ATOM 708 N N . VAL A 1 91 ? 11.374 1.440 -17.933 1.00 96.19 91 VAL A N 1
ATOM 709 C CA . VAL A 1 91 ? 12.827 1.469 -17.700 1.00 96.19 91 VAL A CA 1
ATOM 710 C C . VAL A 1 91 ? 13.585 0.676 -18.766 1.00 96.19 91 VAL A C 1
ATOM 712 O O . VAL A 1 91 ? 14.575 1.172 -19.312 1.00 96.19 91 VAL A O 1
ATOM 715 N N . LEU A 1 92 ? 13.100 -0.512 -19.137 1.00 96.38 92 LEU A N 1
ATOM 716 C CA . LEU A 1 92 ? 13.690 -1.323 -20.212 1.00 96.38 92 LEU A CA 1
ATOM 717 C C . LEU A 1 92 ? 13.631 -0.627 -21.584 1.00 96.38 92 LEU A C 1
ATOM 719 O O . LEU A 1 92 ? 14.502 -0.850 -22.425 1.00 96.38 92 LEU A O 1
ATOM 723 N N . ASN A 1 93 ? 12.660 0.265 -21.792 1.00 95.44 93 ASN A N 1
ATOM 724 C CA . ASN A 1 93 ? 12.537 1.101 -22.989 1.00 95.44 93 ASN A CA 1
ATOM 725 C C . ASN A 1 93 ? 13.370 2.400 -22.936 1.00 95.44 93 ASN A C 1
ATOM 727 O O . ASN A 1 93 ? 13.327 3.209 -23.869 1.00 95.44 93 ASN A O 1
ATOM 731 N N . GLY A 1 94 ? 14.172 2.599 -21.886 1.00 94.81 94 GLY A N 1
ATOM 732 C CA . GLY A 1 94 ? 15.118 3.710 -21.779 1.00 94.81 94 GLY A CA 1
ATOM 733 C C . GLY A 1 94 ? 14.541 4.987 -21.165 1.00 94.81 94 GLY A C 1
ATOM 734 O O . GLY A 1 94 ? 15.037 6.080 -21.479 1.00 94.81 94 GLY A O 1
ATOM 735 N N . PHE A 1 95 ? 13.511 4.851 -20.324 1.00 94.50 95 PHE A N 1
ATOM 736 C CA . PHE A 1 95 ? 13.013 5.896 -19.427 1.00 94.50 95 PHE A CA 1
ATOM 737 C C . PHE A 1 95 ? 13.582 5.724 -18.010 1.00 94.50 95 PHE A C 1
ATOM 739 O O . PHE A 1 95 ? 14.034 4.649 -17.626 1.00 94.50 95 PHE A O 1
ATOM 746 N N . ASN A 1 96 ? 13.557 6.791 -17.213 1.00 94.38 96 ASN A N 1
ATOM 747 C CA . ASN A 1 96 ? 13.909 6.710 -15.798 1.00 94.38 96 ASN A CA 1
ATOM 748 C C . ASN A 1 96 ? 12.655 6.371 -14.989 1.00 94.38 96 ASN A C 1
ATOM 750 O O . ASN A 1 96 ? 11.632 7.033 -15.149 1.00 94.38 96 ASN A O 1
ATOM 754 N N . GLY A 1 97 ? 12.751 5.390 -14.096 1.00 94.31 97 GLY A N 1
ATOM 755 C CA . GLY A 1 97 ? 11.671 5.006 -13.194 1.00 94.31 97 GLY A CA 1
ATOM 756 C C . GLY A 1 97 ? 12.148 4.975 -11.748 1.00 94.31 97 GLY A C 1
ATOM 757 O O . GLY A 1 97 ? 13.243 4.491 -11.467 1.00 94.31 97 GLY A O 1
ATOM 758 N N . THR A 1 98 ? 11.315 5.473 -10.835 1.00 95.81 98 THR A N 1
ATOM 759 C CA . THR A 1 98 ? 11.598 5.481 -9.396 1.00 95.81 98 THR A CA 1
ATOM 760 C C . THR A 1 98 ? 10.392 4.945 -8.639 1.00 95.81 98 THR A C 1
ATOM 762 O O . THR A 1 98 ? 9.290 5.466 -8.786 1.00 95.81 98 THR A O 1
ATOM 765 N N . ILE A 1 99 ? 10.617 3.948 -7.782 1.00 96.44 99 ILE A N 1
ATOM 766 C CA . ILE A 1 99 ? 9.648 3.481 -6.786 1.00 96.44 99 ILE A CA 1
ATOM 767 C C . ILE A 1 99 ? 10.213 3.813 -5.412 1.00 96.44 99 ILE A C 1
ATOM 769 O O . ILE A 1 99 ? 11.365 3.496 -5.115 1.00 96.44 99 ILE A O 1
ATOM 773 N N . PHE A 1 100 ? 9.398 4.420 -4.557 1.00 96.56 100 PHE A N 1
ATOM 774 C CA . PHE A 1 100 ? 9.717 4.576 -3.146 1.00 96.56 100 PHE A CA 1
ATOM 775 C C . PHE A 1 100 ? 8.520 4.154 -2.299 1.00 96.56 100 PHE A C 1
ATOM 777 O O . PHE A 1 100 ? 7.368 4.396 -2.650 1.00 96.56 100 PHE A O 1
ATOM 784 N N . ALA A 1 101 ? 8.798 3.519 -1.165 1.00 97.56 101 ALA A N 1
ATOM 785 C CA . ALA A 1 101 ? 7.781 3.135 -0.199 1.00 97.56 101 ALA A CA 1
ATOM 786 C C . ALA A 1 101 ? 7.747 4.151 0.949 1.00 97.56 101 ALA A C 1
ATOM 788 O O . ALA A 1 101 ? 8.781 4.466 1.541 1.00 97.56 101 ALA A O 1
ATOM 789 N N . TYR A 1 102 ? 6.554 4.626 1.305 1.00 98.12 102 TYR A N 1
ATOM 790 C CA . TYR A 1 102 ? 6.347 5.602 2.375 1.00 98.12 102 TYR A CA 1
ATOM 791 C C . TYR A 1 102 ? 5.348 5.085 3.418 1.00 98.12 102 TYR A C 1
ATOM 793 O O . TYR A 1 102 ? 4.413 4.358 3.099 1.00 98.12 102 TYR A O 1
ATOM 801 N N . GLY A 1 103 ? 5.564 5.440 4.686 1.00 97.38 103 GLY A N 1
ATOM 802 C CA . GLY A 1 103 ? 4.695 5.054 5.799 1.00 97.38 103 GLY A CA 1
ATOM 803 C C . GLY A 1 103 ? 5.443 4.885 7.121 1.00 97.38 103 GLY A C 1
ATOM 804 O O . GLY A 1 103 ? 6.676 4.920 7.169 1.00 97.38 103 GLY A O 1
ATOM 805 N N . GLN A 1 104 ? 4.696 4.670 8.204 1.00 97.38 104 GLN A N 1
ATOM 806 C CA . GLN A 1 104 ? 5.238 4.452 9.551 1.00 97.38 104 GLN A CA 1
ATOM 807 C C . GLN A 1 104 ? 6.182 3.229 9.609 1.00 97.38 104 GLN A C 1
ATOM 809 O O . GLN A 1 104 ? 6.152 2.327 8.768 1.00 97.38 104 GLN A O 1
ATOM 814 N N . THR A 1 105 ? 7.091 3.184 10.583 1.00 96.81 105 THR A N 1
ATOM 815 C CA . THR A 1 105 ? 7.878 1.975 10.879 1.00 96.81 105 THR A CA 1
ATOM 816 C C . THR A 1 105 ? 6.961 0.777 11.141 1.00 96.81 105 THR A C 1
ATOM 818 O O . THR A 1 105 ? 5.938 0.907 11.800 1.00 96.81 105 THR A O 1
ATOM 821 N N . GLY A 1 106 ? 7.314 -0.392 10.595 1.00 95.12 106 GLY A N 1
ATOM 822 C CA . GLY A 1 106 ? 6.524 -1.617 10.755 1.00 95.12 106 GLY A CA 1
ATOM 823 C C . GLY A 1 106 ? 5.320 -1.761 9.814 1.00 95.12 106 GLY A C 1
ATOM 824 O O . GLY A 1 106 ? 4.644 -2.780 9.880 1.00 95.12 106 GLY A O 1
ATOM 825 N N . THR A 1 107 ? 5.045 -0.818 8.903 1.00 96.44 107 THR A N 1
ATOM 826 C CA . THR A 1 107 ? 3.900 -0.922 7.965 1.00 96.44 107 THR A CA 1
ATOM 827 C C . THR A 1 107 ? 4.165 -1.760 6.712 1.00 96.44 107 THR A C 1
ATOM 829 O O . THR A 1 107 ? 3.276 -1.908 5.883 1.00 96.44 107 THR A O 1
ATOM 832 N N . GLY A 1 108 ? 5.364 -2.332 6.562 1.00 96.62 108 GLY A N 1
ATOM 833 C CA . GLY A 1 108 ? 5.685 -3.219 5.437 1.00 96.62 108 GLY A CA 1
ATOM 834 C C . GLY A 1 108 ? 6.373 -2.554 4.239 1.00 96.62 108 GLY A C 1
ATOM 835 O O . GLY A 1 108 ? 6.329 -3.110 3.146 1.00 96.62 108 GLY A O 1
ATOM 836 N N . LYS A 1 109 ? 7.046 -1.406 4.421 1.00 97.50 109 LYS A N 1
ATOM 837 C CA . LYS A 1 109 ? 7.873 -0.770 3.371 1.00 97.50 109 LYS A CA 1
ATOM 838 C C . LYS A 1 109 ? 8.938 -1.725 2.805 1.00 97.50 109 LYS A C 1
ATOM 840 O O . LYS A 1 109 ? 8.887 -2.053 1.627 1.00 97.50 109 LYS A O 1
ATOM 845 N N . THR A 1 110 ? 9.840 -2.226 3.656 1.00 96.62 110 THR A N 1
ATOM 846 C CA . THR A 1 110 ? 10.887 -3.194 3.269 1.00 96.62 110 THR A CA 1
ATOM 847 C C . THR A 1 110 ? 10.281 -4.480 2.723 1.00 96.62 110 THR A C 1
ATOM 849 O O . THR A 1 110 ? 10.693 -4.950 1.678 1.00 96.62 110 THR A O 1
ATOM 852 N N . PHE A 1 111 ? 9.220 -4.988 3.356 1.00 96.19 111 PHE A N 1
ATOM 853 C CA . PHE A 1 111 ? 8.496 -6.162 2.865 1.00 96.19 111 PHE A CA 1
ATOM 854 C C . PHE A 1 111 ? 7.970 -5.982 1.433 1.00 96.19 111 PHE A C 1
ATOM 856 O O . PHE A 1 111 ? 7.997 -6.916 0.644 1.00 96.19 111 PHE A O 1
ATOM 863 N N . THR A 1 112 ? 7.491 -4.783 1.092 1.00 96.38 112 THR A N 1
ATOM 864 C CA . THR A 1 112 ? 6.985 -4.488 -0.253 1.00 96.38 112 THR A CA 1
ATOM 865 C C . THR A 1 112 ? 8.118 -4.431 -1.274 1.00 96.38 112 THR A C 1
ATOM 867 O O . THR A 1 112 ? 7.959 -4.990 -2.354 1.00 96.38 112 THR A O 1
ATOM 870 N N . MET A 1 113 ? 9.248 -3.808 -0.924 1.00 95.81 113 MET A N 1
ATOM 871 C CA . MET A 1 113 ? 10.385 -3.604 -1.834 1.00 95.81 113 MET A CA 1
ATOM 872 C C . MET A 1 113 ? 11.287 -4.837 -1.994 1.00 95.81 113 MET A C 1
ATOM 874 O O . MET A 1 113 ? 11.770 -5.095 -3.089 1.00 95.81 113 MET A O 1
ATOM 878 N N . GLU A 1 114 ? 11.525 -5.585 -0.917 1.00 94.69 114 GLU A N 1
ATOM 879 C CA . GLU A 1 114 ? 12.515 -6.674 -0.862 1.00 94.69 114 GLU A CA 1
ATOM 880 C C . GLU A 1 114 ? 11.874 -8.055 -0.643 1.00 94.69 114 GLU A C 1
ATOM 882 O O . GLU A 1 114 ? 12.470 -9.073 -0.981 1.00 94.69 114 GLU A O 1
ATOM 887 N N . GLY A 1 115 ? 10.642 -8.119 -0.127 1.00 91.12 115 GLY A N 1
ATOM 888 C CA . GLY A 1 115 ? 9.963 -9.376 0.194 1.00 91.12 115 GLY A CA 1
ATOM 889 C C . GLY A 1 115 ? 10.267 -9.900 1.603 1.00 91.12 115 GLY A C 1
ATOM 890 O O . GLY A 1 115 ? 10.537 -9.136 2.532 1.00 91.12 115 GLY A O 1
ATOM 891 N N . LYS A 1 116 ? 10.143 -11.221 1.786 1.00 83.31 116 LYS A N 1
ATOM 892 C CA . LYS A 1 116 ? 10.580 -11.918 3.006 1.00 83.31 116 LYS A CA 1
ATOM 893 C C . LYS A 1 116 ? 11.998 -12.435 2.779 1.00 83.31 116 LYS A C 1
ATO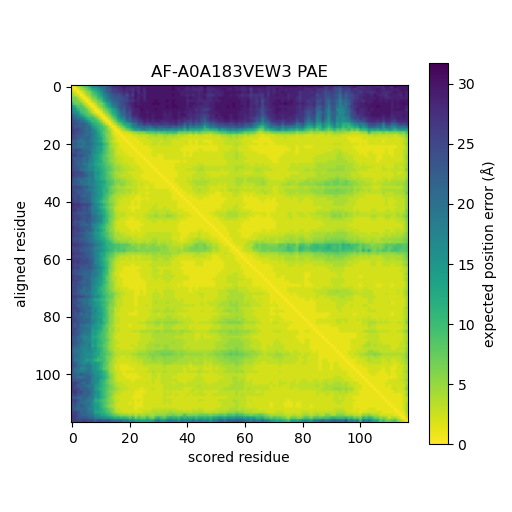M 895 O O . LYS A 1 116 ? 12.214 -13.113 1.778 1.00 83.31 116 LYS A O 1
ATOM 900 N N . ASN A 1 117 ? 12.898 -12.144 3.714 1.00 54.88 117 ASN A N 1
ATOM 901 C CA . ASN A 1 117 ? 14.176 -12.849 3.830 1.00 54.88 117 ASN A CA 1
ATOM 902 C C . ASN A 1 117 ? 13.962 -14.275 4.338 1.00 54.88 117 ASN A C 1
ATOM 904 O O . ASN A 1 117 ? 13.022 -14.466 5.150 1.00 54.88 117 ASN A O 1
#

Foldseek 3Di:
DPDDPPPDDDDDPPDDDDFDEEEFADDDPVCVVVVHDDQWDDDFVQQKIWGADPVCNPDGTDIDHGPGYHYNVRDLVNCCVVPVVVQVVVVVVPDDHDDADDDDPPRCRCCNVPNDD

pLDDT: mean 89.56, std 16.5, range [34.16, 98.62]

Solvent-accessible surface area (backbone atoms only — not comparable to full-atom values): 7720 Å² total; per-residue (Å²): 133,86,81,77,79,80,73,80,78,86,86,74,94,71,86,77,75,88,83,49,70,48,71,45,65,62,84,48,74,67,44,52,74,70,67,59,75,86,46,69,48,74,39,56,98,70,16,34,41,32,40,51,49,92,90,42,82,86,54,79,57,52,75,46,77,43,80,38,46,36,51,63,83,60,49,76,63,56,54,36,69,75,60,46,43,64,45,52,53,40,35,76,72,73,48,92,70,87,87,82,74,83,78,66,90,90,57,46,52,64,45,71,78,73,45,83,132

Organism: Toxocara canis (NCBI:txid6265)

Secondary structure (DSSP, 8-state):
------PPPPP----PPPP-EEEPPPPPHHHHHTT----EEEEGGGTEEEE--TT-TTSPPEEEE-SEEE-TT--HHHHIIIIIHHHHHHHHTT--------SSTTSSHHHHHH---

Sequence (117 aa):
MVSAAIRARPTANNSECVKVIVRCRPLSQTEIASGYQSIVAMYPDRGVVELKNPKALEEPPKSFTFDAIYDVNSKQIDLYDETFRELVDSVLNGFNGTIFAYGQTGTGKTFTMEGKN

Nearest PDB structures (foldseek):
  2x2r-assembly1_A  TM=9.596E-01  e=1.112E-08  Homo sapiens
  2x7e-assembly2_B  TM=9.100E-01  e=2.854E-08  Homo sapiens
  5m5m-assembly1_C  TM=8.190E-01  e=3.444E-07  Schizosaccharomyces pombe 972h-
  7nba-assembly1_K  TM=8.311E-01  e=2.814E-07  Plasmodium falciparum NF54
  7nb8-assembly1_K  TM=8.595E-01  e=1.733E-06  Plasmodium falciparum 3D7

Radius of gyration: 19.64 Å; Cα contacts (8 Å, |Δi|>4): 108; chains: 1; bounding box: 53×27×62 Å